Protein AF-A0A6S7GQ34-F1 (afdb_monomer_lite)

InterPro domains:
  IPR036691 Endonuclease/exonuclease/phosphatase superfamily [G3DSA:3.60.10.10] (34-120)
  IPR036691 Endonuclease/exonuclease/phosphatase superfamily [SSF56219] (34-108)

Sequence (120 aa):
MCILLAGDIATNPGPNTPNKQPTGNCSNKQFDPSILLANMMSLAPKIDELRCFVNNTKPDLISLTKTWINDSLSEHHLKIPGFNLLLKNRTSGPYGGVGLYIKNSIMFKALTDLFHQEFE

Structure (mmCIF, N/CA/C/O backbone):
data_AF-A0A6S7GQ34-F1
#
_entry.id   AF-A0A6S7GQ34-F1
#
loop_
_atom_site.group_PDB
_atom_site.id
_atom_site.type_symbol
_atom_site.label_atom_id
_atom_site.label_alt_id
_atom_site.label_comp_id
_atom_site.label_asym_id
_atom_site.label_entity_id
_atom_site.label_seq_id
_atom_site.pdbx_PDB_ins_code
_atom_site.Cartn_x
_atom_site.Cartn_y
_atom_site.Cartn_z
_atom_site.occupancy
_atom_site.B_iso_or_equiv
_atom_site.auth_seq_id
_atom_site.auth_comp_id
_atom_site.auth_asym_id
_atom_site.auth_atom_id
_atom_site.pdbx_PDB_model_num
ATOM 1 N N . MET A 1 1 ? 13.615 7.396 3.209 1.00 63.66 1 MET A N 1
ATOM 2 C CA . MET A 1 1 ? 12.192 7.137 2.907 1.00 63.66 1 MET A CA 1
ATOM 3 C C . MET A 1 1 ? 11.415 8.316 3.459 1.00 63.66 1 MET A C 1
ATOM 5 O O . MET A 1 1 ? 11.616 8.640 4.619 1.00 63.66 1 MET A O 1
ATOM 9 N N . CYS A 1 2 ? 10.633 9.013 2.634 1.00 75.62 2 CYS A N 1
ATOM 10 C CA . CYS A 1 2 ? 9.774 10.093 3.129 1.00 75.62 2 CYS A CA 1
ATOM 11 C C . CYS A 1 2 ? 8.399 9.499 3.429 1.00 75.62 2 CYS A C 1
ATOM 13 O O . CYS A 1 2 ? 7.840 8.831 2.556 1.00 75.62 2 CYS A O 1
ATOM 15 N N . ILE A 1 3 ? 7.910 9.708 4.649 1.00 82.56 3 ILE A N 1
ATOM 16 C CA . ILE A 1 3 ? 6.630 9.209 5.147 1.00 82.56 3 ILE A CA 1
ATOM 17 C C . ILE A 1 3 ? 5.768 10.406 5.538 1.00 82.56 3 ILE A C 1
ATOM 19 O O . ILE A 1 3 ? 6.213 11.268 6.294 1.00 82.56 3 ILE A O 1
ATOM 23 N N . LEU A 1 4 ? 4.525 10.411 5.068 1.00 82.31 4 LEU A N 1
ATOM 24 C CA . LEU A 1 4 ? 3.476 11.299 5.542 1.00 82.31 4 LEU A CA 1
ATOM 25 C C . LEU A 1 4 ? 2.332 10.455 6.107 1.00 82.31 4 LEU A C 1
ATOM 27 O O . LEU A 1 4 ? 1.798 9.592 5.412 1.00 82.31 4 LEU A O 1
ATOM 31 N N . LEU A 1 5 ? 1.960 10.710 7.357 1.00 80.44 5 LEU A N 1
ATOM 32 C CA . LEU A 1 5 ? 0.749 10.169 7.965 1.00 80.44 5 LEU A CA 1
ATOM 33 C C . LEU A 1 5 ? -0.328 11.250 7.947 1.00 80.44 5 LEU A C 1
ATOM 35 O O . LEU A 1 5 ? -0.085 12.370 8.393 1.00 80.44 5 LEU A O 1
ATOM 39 N N . ALA A 1 6 ? -1.502 10.903 7.440 1.00 78.50 6 ALA A N 1
ATOM 40 C CA . ALA A 1 6 ? -2.696 11.732 7.470 1.00 78.50 6 ALA A CA 1
ATOM 41 C C . ALA A 1 6 ? -3.842 10.945 8.120 1.00 78.50 6 ALA A C 1
ATOM 43 O O . ALA A 1 6 ? -3.988 9.748 7.894 1.00 78.50 6 ALA A O 1
ATOM 44 N N . GLY A 1 7 ? -4.652 11.607 8.934 1.00 63.94 7 GLY A N 1
ATOM 45 C CA . GLY A 1 7 ? -5.798 11.038 9.642 1.00 63.94 7 GLY A CA 1
ATOM 46 C C . GLY A 1 7 ? -6.352 12.104 10.580 1.00 63.94 7 GLY A C 1
ATOM 47 O O . GLY A 1 7 ? -5.578 12.952 11.014 1.00 63.94 7 GLY A O 1
ATOM 48 N N . ASP A 1 8 ? -7.658 12.073 10.852 1.00 59.88 8 ASP A N 1
ATOM 49 C CA . ASP A 1 8 ? -8.401 13.121 11.579 1.00 59.88 8 ASP A CA 1
ATOM 50 C C . ASP A 1 8 ? -8.680 14.387 10.735 1.00 59.88 8 ASP A C 1
ATOM 52 O O . ASP A 1 8 ? -8.111 15.462 10.933 1.00 59.88 8 ASP A O 1
ATOM 56 N N . ILE A 1 9 ? -9.555 14.249 9.728 1.00 58.16 9 ILE A N 1
ATOM 57 C CA . ILE A 1 9 ? -10.108 15.397 8.996 1.00 58.16 9 ILE A CA 1
ATOM 58 C C . ILE A 1 9 ? -11.292 15.918 9.808 1.00 58.16 9 ILE A C 1
ATOM 60 O O . ILE A 1 9 ? -12.297 15.226 9.957 1.00 58.16 9 ILE A O 1
ATOM 64 N N . ALA A 1 10 ? -11.186 17.150 10.313 1.00 58.12 10 ALA A N 1
ATOM 65 C CA . ALA A 1 10 ? -12.278 17.800 11.027 1.00 58.12 10 ALA A CA 1
ATOM 66 C C . ALA A 1 10 ? -13.579 17.721 10.210 1.00 58.12 10 ALA A C 1
ATOM 68 O O . ALA A 1 10 ? -13.615 18.111 9.042 1.00 58.12 10 ALA A O 1
ATOM 69 N N . THR A 1 11 ? -14.655 17.253 10.846 1.00 57.25 11 THR A N 1
ATOM 70 C CA . THR A 1 11 ? -15.962 16.982 10.215 1.00 57.25 11 THR A CA 1
ATOM 71 C C . THR A 1 11 ? -16.596 18.213 9.560 1.00 57.25 11 THR A C 1
ATOM 73 O O . THR A 1 11 ? -17.496 18.101 8.729 1.00 57.25 11 THR A O 1
ATOM 76 N N . ASN A 1 12 ? -16.108 19.399 9.920 1.00 57.91 12 ASN A N 1
ATOM 77 C CA . ASN A 1 12 ? -16.475 20.671 9.334 1.00 57.91 12 ASN A CA 1
ATOM 78 C C . ASN A 1 12 ? -15.305 21.662 9.508 1.00 57.91 12 ASN A C 1
ATOM 80 O O . ASN A 1 12 ? -15.214 22.303 10.553 1.00 57.91 12 ASN A O 1
ATOM 84 N N . PRO A 1 13 ? -14.401 21.818 8.525 1.00 62.28 13 PRO A N 1
ATOM 85 C CA . PRO A 1 13 ? -13.263 22.738 8.631 1.00 62.28 13 PRO A CA 1
ATOM 86 C C . PRO A 1 13 ? -13.668 24.227 8.542 1.00 62.28 13 PRO A C 1
ATOM 88 O O . PRO A 1 13 ? -12.807 25.102 8.482 1.00 62.28 13 PRO A O 1
ATOM 91 N N . GLY A 1 14 ? -14.972 24.530 8.516 1.00 61.16 14 GLY A N 1
ATOM 92 C CA . GLY A 1 14 ? -15.509 25.888 8.567 1.00 61.16 14 GLY A CA 1
ATOM 93 C C . GLY A 1 14 ? -15.642 26.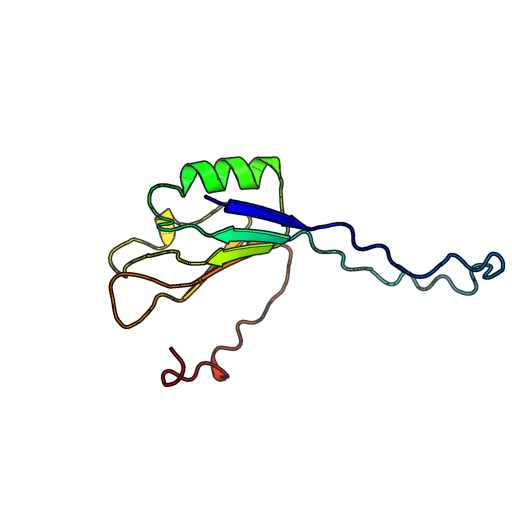432 9.999 1.00 61.16 14 GLY A C 1
ATOM 94 O O . GLY A 1 14 ? -15.691 25.662 10.958 1.00 61.16 14 GLY A O 1
ATOM 95 N N . PRO A 1 15 ? -15.733 27.763 10.177 1.00 63.16 15 PRO A N 1
ATOM 96 C CA . PRO A 1 15 ? -15.935 28.371 11.489 1.00 63.16 15 PRO A CA 1
ATOM 97 C C . PRO A 1 15 ? -17.210 27.831 12.149 1.00 63.16 15 PRO A C 1
ATOM 99 O O . PRO A 1 15 ? -18.286 27.836 11.548 1.00 63.16 15 PRO A O 1
ATOM 102 N N . ASN A 1 16 ? -17.088 27.372 13.398 1.00 58.47 16 ASN A N 1
ATOM 103 C CA . ASN A 1 16 ? -18.219 26.907 14.196 1.00 58.47 16 ASN A CA 1
ATOM 104 C C . ASN A 1 16 ? -19.232 28.048 14.357 1.00 58.47 16 ASN A C 1
ATOM 106 O O . ASN A 1 16 ? -19.016 28.977 15.134 1.00 58.47 16 ASN A O 1
ATOM 110 N N . THR A 1 17 ? -20.348 27.999 13.627 1.00 58.12 17 THR A N 1
ATOM 111 C CA . THR A 1 17 ? -21.465 28.919 13.862 1.00 58.12 17 THR A CA 1
ATOM 112 C C . THR A 1 17 ? -22.136 28.532 15.184 1.00 58.12 17 THR A C 1
ATOM 114 O O . THR A 1 17 ? -22.609 27.397 15.284 1.00 58.12 17 THR A O 1
ATOM 117 N N . PRO A 1 18 ? -22.233 29.426 16.183 1.00 56.69 18 PRO A N 1
ATOM 118 C CA . PRO A 1 18 ? -22.618 29.073 17.555 1.00 56.69 18 PRO A CA 1
ATOM 119 C C . PRO A 1 18 ? -24.062 28.561 17.769 1.00 56.69 18 PRO A C 1
ATOM 121 O O . PRO A 1 18 ? -24.431 28.315 18.908 1.00 56.69 18 PRO A O 1
ATOM 124 N N . ASN A 1 19 ? -24.881 28.359 16.724 1.00 54.16 19 ASN A N 1
ATOM 125 C CA . ASN A 1 19 ? -26.335 28.145 16.859 1.00 54.16 19 ASN A CA 1
ATOM 126 C C . ASN A 1 19 ? -26.942 26.923 16.132 1.00 54.16 19 ASN A C 1
ATOM 128 O O . ASN A 1 19 ? -28.148 26.902 15.893 1.00 54.16 19 ASN A O 1
ATOM 132 N N . LYS A 1 20 ? -26.182 25.867 15.811 1.00 55.69 20 LYS A N 1
ATOM 133 C CA . LYS A 1 20 ? -26.803 24.582 15.414 1.00 55.69 20 LYS A CA 1
ATOM 134 C C . LYS A 1 20 ? -26.893 23.627 16.607 1.00 55.69 20 LYS A C 1
ATOM 136 O O . LYS A 1 20 ? -25.958 22.887 16.888 1.00 55.69 20 LYS A O 1
ATOM 141 N N . GLN A 1 21 ? -28.039 23.632 17.292 1.00 54.25 21 GLN A N 1
ATOM 142 C CA . GLN A 1 21 ? -28.448 22.519 18.158 1.00 54.25 21 GLN A CA 1
ATOM 143 C C . GLN A 1 21 ? -28.660 21.240 17.318 1.00 54.25 21 GLN A C 1
ATOM 145 O O . GLN A 1 21 ? -29.102 21.331 16.167 1.00 54.25 21 GLN A O 1
ATOM 150 N N . PRO A 1 22 ? -28.354 20.051 17.868 1.00 50.00 22 PRO A N 1
ATOM 151 C CA . PRO A 1 22 ? -28.349 18.796 17.127 1.00 50.00 22 PRO A CA 1
ATOM 152 C C . PRO A 1 22 ? -29.786 18.342 16.863 1.00 50.00 22 PRO A C 1
ATOM 154 O O . PRO A 1 22 ? -30.451 17.777 17.727 1.00 50.00 22 PRO A O 1
ATOM 157 N N . THR A 1 23 ? -30.288 18.594 15.658 1.00 49.53 23 THR A N 1
ATOM 158 C CA . THR A 1 23 ? -31.558 18.030 15.194 1.00 49.53 23 THR A CA 1
ATOM 159 C C . THR A 1 23 ? -31.266 16.779 14.372 1.00 49.53 23 THR A C 1
ATOM 161 O O . THR A 1 23 ? -30.899 16.852 13.205 1.00 49.53 23 THR A O 1
ATOM 164 N N . GLY A 1 24 ? -31.411 15.616 15.016 1.00 51.22 24 GLY A N 1
ATOM 165 C CA . GLY A 1 24 ? -31.435 14.305 14.366 1.00 51.22 24 GLY A CA 1
ATOM 166 C C . GLY A 1 24 ? -30.249 13.404 14.711 1.00 51.22 24 GLY A C 1
ATOM 167 O O . GLY A 1 24 ? -29.155 13.567 14.180 1.00 51.22 24 GLY A O 1
ATOM 168 N N . ASN A 1 25 ? -30.499 12.377 15.531 1.00 51.12 25 ASN A N 1
ATOM 169 C CA . ASN A 1 25 ? -29.642 11.193 15.626 1.00 51.12 25 ASN A CA 1
ATOM 170 C C . ASN A 1 25 ? -29.744 10.391 14.318 1.00 51.12 25 ASN A C 1
ATOM 172 O O . ASN A 1 25 ? -30.431 9.376 14.247 1.00 51.12 25 ASN A O 1
ATOM 176 N N . CYS A 1 26 ? -29.061 10.845 13.273 1.00 49.72 26 CYS A N 1
ATOM 177 C CA . CYS A 1 26 ? -28.560 9.943 12.248 1.00 49.72 26 CYS A CA 1
ATOM 178 C C . CYS A 1 26 ? -27.151 9.571 12.696 1.00 49.72 26 CYS A C 1
ATOM 180 O O . CYS A 1 26 ? -26.245 10.401 12.630 1.00 49.72 26 CYS A O 1
ATOM 182 N N . SER A 1 27 ? -26.956 8.346 13.187 1.00 57.44 27 SER A N 1
ATOM 183 C CA . SER A 1 27 ? -25.624 7.766 13.364 1.00 57.44 27 SER A CA 1
ATOM 184 C C . SER A 1 27 ? -25.021 7.510 11.983 1.00 57.44 27 SER A C 1
ATOM 186 O O . SER A 1 27 ? -24.873 6.374 11.535 1.00 57.44 27 SER A O 1
ATOM 188 N N . ASN A 1 28 ? -24.708 8.593 11.271 1.00 58.00 28 ASN A N 1
ATOM 189 C CA . ASN A 1 28 ? -23.864 8.552 10.096 1.00 58.00 28 ASN A CA 1
ATOM 190 C C . ASN A 1 28 ? -22.565 7.904 10.568 1.00 58.00 28 ASN A C 1
ATOM 192 O O . ASN A 1 28 ? -21.820 8.504 11.341 1.00 58.00 28 ASN A O 1
ATOM 196 N N . LYS A 1 29 ? -22.339 6.641 10.189 1.00 55.69 29 LYS A N 1
ATOM 197 C CA . LYS A 1 29 ? -21.048 5.984 10.382 1.00 55.69 29 LYS A CA 1
ATOM 198 C C . LYS A 1 29 ? -20.051 6.768 9.546 1.00 55.69 29 LYS A C 1
ATOM 200 O O . LYS A 1 29 ? -19.913 6.531 8.350 1.00 55.69 29 LYS A O 1
ATOM 205 N N . GLN A 1 30 ? -19.436 7.755 10.174 1.00 64.25 30 GLN A N 1
ATOM 206 C CA . GLN A 1 30 ? -18.396 8.541 9.562 1.00 64.25 30 GLN A CA 1
ATOM 207 C C . GLN A 1 30 ? -17.179 7.636 9.383 1.00 64.25 30 GLN A C 1
ATOM 209 O O . GLN A 1 30 ? -16.717 6.994 10.326 1.00 64.25 30 GLN A O 1
ATOM 214 N N . PHE A 1 31 ? -16.739 7.510 8.137 1.00 70.38 31 PHE A N 1
ATOM 215 C CA . PHE A 1 31 ? -15.555 6.750 7.777 1.00 70.38 31 PHE A CA 1
ATOM 216 C C . PHE A 1 31 ? -14.397 7.736 7.651 1.00 70.38 31 PHE A C 1
ATOM 218 O O . PHE A 1 31 ? -14.269 8.392 6.621 1.00 70.38 31 PHE A O 1
ATOM 225 N N . ASP A 1 32 ? -13.588 7.840 8.704 1.00 81.50 32 ASP A N 1
ATOM 226 C CA . ASP A 1 32 ? -12.380 8.669 8.733 1.00 81.50 32 ASP A CA 1
ATOM 227 C C . ASP A 1 32 ? -11.141 7.762 8.614 1.00 81.50 32 ASP A C 1
ATOM 229 O O . ASP A 1 32 ? -10.648 7.259 9.626 1.00 81.50 32 ASP A O 1
ATOM 233 N N . PRO A 1 33 ? -10.648 7.482 7.390 1.00 86.00 33 PRO A N 1
ATOM 234 C CA . PRO A 1 33 ? -9.504 6.603 7.202 1.00 86.00 33 PRO A CA 1
ATOM 235 C C . PRO A 1 33 ? -8.195 7.313 7.545 1.00 86.00 33 PRO A C 1
ATOM 237 O O . PRO A 1 33 ? -7.933 8.437 7.110 1.00 86.00 33 PRO A O 1
ATOM 240 N N . SER A 1 34 ? -7.318 6.602 8.243 1.00 92.56 34 SER A N 1
ATOM 241 C CA . SER A 1 34 ? -5.915 6.986 8.379 1.00 92.56 34 SER A CA 1
ATOM 242 C C . SER A 1 34 ? -5.095 6.478 7.186 1.00 92.56 34 SER A C 1
ATOM 244 O O . SER A 1 34 ? -5.176 5.311 6.795 1.00 92.56 34 SER A O 1
ATOM 246 N N . ILE A 1 35 ? -4.302 7.357 6.579 1.00 93.44 35 ILE A N 1
ATOM 247 C CA . ILE A 1 35 ? -3.553 7.104 5.348 1.00 93.44 35 ILE A CA 1
ATOM 248 C C . ILE A 1 35 ? -2.067 7.366 5.587 1.00 93.44 35 ILE A C 1
ATOM 250 O O . ILE A 1 35 ? -1.657 8.454 5.986 1.00 93.44 35 ILE A O 1
ATOM 254 N N . LEU A 1 36 ? -1.248 6.367 5.280 1.00 95.75 36 LEU A N 1
ATOM 255 C CA . LEU A 1 36 ? 0.201 6.468 5.182 1.00 95.75 36 LEU A CA 1
ATOM 256 C C . LEU A 1 36 ? 0.594 6.634 3.711 1.00 95.75 36 LEU A C 1
ATOM 258 O O . LEU A 1 36 ? 0.292 5.771 2.893 1.00 95.75 36 LEU A O 1
ATOM 262 N N . LEU A 1 37 ? 1.291 7.712 3.364 1.00 95.38 37 LEU A N 1
ATOM 263 C CA . LEU A 1 37 ? 1.882 7.914 2.041 1.00 95.38 37 LEU A CA 1
ATOM 264 C C . LEU A 1 37 ? 3.397 7.823 2.156 1.00 95.38 37 LEU A C 1
ATOM 266 O O . LEU A 1 37 ? 3.998 8.516 2.979 1.00 95.38 37 LEU A O 1
ATOM 270 N N . ALA A 1 38 ? 4.028 7.000 1.324 1.00 94.94 38 ALA A N 1
ATOM 271 C CA . ALA A 1 38 ? 5.471 6.859 1.379 1.00 94.94 38 ALA A CA 1
ATOM 272 C C . ALA A 1 38 ? 6.122 6.661 0.009 1.00 94.94 38 ALA A C 1
ATOM 274 O O . ALA A 1 38 ? 5.709 5.848 -0.820 1.00 94.94 38 ALA A O 1
ATOM 275 N N . ASN A 1 39 ? 7.196 7.414 -0.219 1.00 95.12 39 ASN A N 1
ATOM 276 C CA . ASN A 1 39 ? 8.073 7.197 -1.361 1.00 95.12 39 ASN A CA 1
ATOM 277 C C . ASN A 1 39 ? 9.181 6.223 -0.955 1.00 95.12 39 ASN A C 1
ATOM 279 O O . ASN A 1 39 ? 10.049 6.566 -0.141 1.00 95.12 39 ASN A O 1
ATOM 283 N N . MET A 1 40 ? 9.128 5.009 -1.504 1.00 94.19 40 MET A N 1
ATOM 284 C CA . MET A 1 40 ? 10.023 3.930 -1.105 1.00 94.19 40 MET A CA 1
ATOM 285 C C . MET A 1 40 ? 11.405 4.081 -1.711 1.00 94.19 40 MET A C 1
ATOM 287 O O . MET A 1 40 ? 12.380 3.885 -0.992 1.00 94.19 40 MET A O 1
ATOM 291 N N . MET A 1 41 ? 11.513 4.458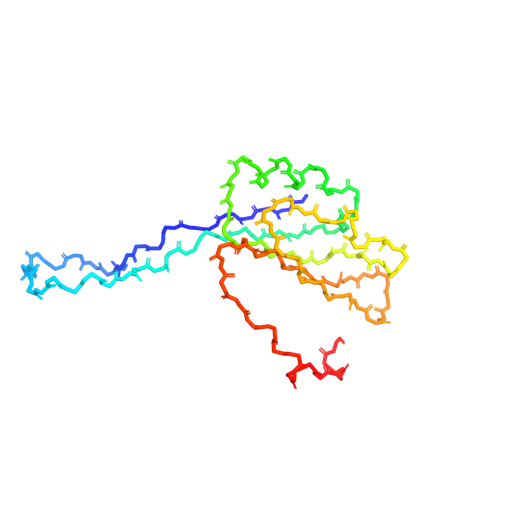 -2.989 1.00 92.12 41 MET A N 1
ATOM 292 C CA . MET A 1 41 ? 12.780 4.410 -3.733 1.00 92.12 41 MET A CA 1
ATOM 293 C C . MET A 1 41 ? 13.484 3.060 -3.505 1.00 92.12 41 MET A C 1
ATOM 295 O O . MET A 1 41 ? 14.575 3.017 -2.934 1.00 92.12 41 MET A O 1
ATOM 299 N N . SER A 1 42 ? 12.811 1.964 -3.870 1.00 91.62 42 SER A N 1
ATOM 300 C CA . SER A 1 42 ? 13.095 0.569 -3.482 1.00 91.62 42 SER A CA 1
ATOM 301 C C . SER A 1 42 ? 12.444 0.131 -2.168 1.00 91.62 42 SER A C 1
ATOM 303 O O . SER A 1 42 ? 12.868 0.530 -1.077 1.00 91.62 42 SER A O 1
ATOM 305 N N . LEU A 1 43 ? 11.408 -0.703 -2.310 1.00 93.06 43 LEU A N 1
ATOM 306 C CA . LEU A 1 43 ? 10.609 -1.290 -1.232 1.00 93.06 43 LEU A CA 1
ATOM 307 C C . LEU A 1 43 ? 11.255 -2.548 -0.641 1.00 93.06 43 LEU A C 1
ATOM 309 O O . LEU A 1 43 ? 11.269 -2.688 0.576 1.00 93.06 43 LEU A O 1
ATOM 313 N N . ALA A 1 44 ? 11.801 -3.443 -1.470 1.00 91.75 44 ALA A N 1
ATOM 314 C CA . ALA A 1 44 ? 12.328 -4.737 -1.024 1.00 91.75 44 ALA A CA 1
ATOM 315 C C . ALA A 1 44 ? 13.295 -4.649 0.181 1.00 91.75 44 ALA A C 1
ATOM 317 O O . ALA A 1 44 ? 13.040 -5.320 1.177 1.00 91.75 44 ALA A O 1
ATOM 318 N N . PRO A 1 45 ? 14.331 -3.784 0.189 1.00 92.44 45 PRO A N 1
ATOM 319 C CA . PRO A 1 45 ? 15.243 -3.682 1.332 1.00 92.44 45 PRO A CA 1
ATOM 320 C C . PRO A 1 45 ? 14.632 -2.988 2.561 1.00 92.44 45 PRO A C 1
ATOM 322 O O . PRO A 1 45 ? 15.263 -2.951 3.610 1.00 92.44 45 PRO A O 1
ATOM 325 N N . LYS A 1 46 ? 13.434 -2.400 2.437 1.00 94.25 46 LYS A N 1
ATOM 326 C CA . LYS A 1 46 ? 12.762 -1.612 3.485 1.00 94.25 46 LYS A CA 1
ATOM 327 C C . LYS A 1 46 ? 11.503 -2.281 4.028 1.00 94.25 46 LYS A C 1
ATOM 329 O O . LYS A 1 46 ? 10.803 -1.681 4.840 1.00 94.25 46 LYS A O 1
ATOM 334 N N . ILE A 1 47 ? 11.180 -3.496 3.584 1.00 94.50 47 ILE A N 1
ATOM 335 C CA . ILE A 1 47 ? 9.908 -4.128 3.943 1.00 94.50 47 ILE A CA 1
ATOM 336 C C . ILE A 1 47 ? 9.783 -4.369 5.451 1.00 94.50 47 ILE A C 1
ATOM 338 O O . ILE A 1 47 ? 8.708 -4.166 6.011 1.00 94.50 47 ILE A O 1
ATOM 342 N N . ASP A 1 48 ? 10.873 -4.724 6.131 1.00 95.25 48 ASP A N 1
ATOM 343 C CA . ASP A 1 48 ? 10.854 -4.965 7.577 1.00 95.25 48 ASP A CA 1
ATOM 344 C C . ASP A 1 48 ? 10.723 -3.667 8.383 1.00 95.25 48 ASP A C 1
ATOM 346 O O . ASP A 1 48 ? 9.970 -3.618 9.358 1.00 95.25 48 ASP A O 1
ATOM 350 N N . GLU A 1 49 ? 11.362 -2.584 7.931 1.00 95.38 49 GLU A N 1
ATOM 351 C CA . GLU A 1 49 ? 11.167 -1.245 8.500 1.00 95.38 49 GLU A CA 1
ATOM 352 C C . GLU A 1 49 ? 9.711 -0.793 8.327 1.00 95.38 49 GLU A C 1
ATOM 354 O O . GLU A 1 49 ? 9.077 -0.342 9.283 1.00 95.38 49 GLU A O 1
ATOM 359 N N . LEU A 1 50 ? 9.147 -0.991 7.130 1.00 95.69 50 LEU A N 1
ATOM 360 C CA . LEU A 1 50 ? 7.753 -0.672 6.843 1.00 95.69 50 LEU A CA 1
ATOM 361 C C . LEU A 1 50 ? 6.800 -1.481 7.733 1.00 95.69 50 LEU A C 1
ATOM 363 O O . LEU A 1 50 ? 5.871 -0.909 8.298 1.00 95.69 50 LEU A O 1
ATOM 367 N N . ARG A 1 51 ? 7.036 -2.787 7.915 1.00 96.31 51 ARG A N 1
ATOM 368 C CA . ARG A 1 51 ? 6.242 -3.639 8.820 1.00 96.31 51 ARG A CA 1
ATOM 369 C C . ARG A 1 51 ? 6.268 -3.121 10.253 1.00 96.31 51 ARG A C 1
ATOM 371 O O . ARG A 1 51 ? 5.212 -3.016 10.875 1.00 96.31 51 ARG A O 1
ATOM 378 N N . CYS A 1 52 ? 7.450 -2.775 10.760 1.00 95.69 52 CYS A N 1
ATOM 379 C CA . CYS A 1 52 ? 7.610 -2.213 12.099 1.00 95.69 52 CYS A CA 1
ATOM 380 C C . CYS A 1 52 ? 6.834 -0.893 12.240 1.00 95.69 52 CYS A C 1
ATOM 382 O O . CYS A 1 52 ? 6.035 -0.723 13.163 1.00 95.69 52 CYS A O 1
ATOM 384 N N . PHE A 1 53 ? 6.987 0.008 11.268 1.00 94.81 53 PHE A N 1
ATOM 385 C CA . PHE A 1 53 ? 6.304 1.298 11.262 1.00 94.81 53 PHE A CA 1
ATOM 386 C C . PHE A 1 53 ? 4.777 1.152 11.229 1.00 94.81 53 PHE A C 1
ATOM 388 O O . PHE A 1 53 ? 4.064 1.801 11.999 1.00 94.81 53 PHE A O 1
ATOM 395 N N . VAL A 1 54 ? 4.265 0.268 10.371 1.00 95.19 54 VAL A N 1
ATOM 396 C CA . VAL A 1 54 ? 2.829 -0.010 10.232 1.00 95.19 54 VAL A CA 1
ATOM 397 C C . VAL A 1 54 ? 2.262 -0.651 11.494 1.00 95.19 54 VAL A C 1
ATOM 399 O O . VAL A 1 54 ? 1.165 -0.290 11.911 1.00 95.19 54 VAL A O 1
ATOM 402 N N . ASN A 1 55 ? 3.003 -1.546 12.148 1.00 94.81 55 ASN A N 1
ATOM 403 C CA . ASN A 1 55 ? 2.570 -2.150 13.408 1.00 94.81 55 ASN A CA 1
ATOM 404 C C . ASN A 1 55 ? 2.395 -1.105 14.527 1.00 94.81 55 ASN A C 1
ATOM 406 O O . ASN A 1 55 ? 1.491 -1.228 15.357 1.00 94.81 55 ASN A O 1
ATOM 410 N N . ASN A 1 56 ? 3.223 -0.057 14.520 1.00 93.62 56 ASN A N 1
ATOM 411 C CA . ASN A 1 56 ? 3.170 1.012 15.517 1.00 93.62 56 ASN A CA 1
ATOM 412 C C . ASN A 1 56 ? 2.076 2.044 15.215 1.00 93.62 56 ASN A C 1
ATOM 414 O O . ASN A 1 56 ? 1.372 2.478 16.122 1.00 93.62 56 ASN A O 1
ATOM 418 N N . THR A 1 57 ? 1.930 2.433 13.948 1.00 92.88 57 THR A N 1
ATOM 419 C CA . THR A 1 57 ? 1.051 3.541 13.523 1.00 92.88 57 THR A CA 1
ATOM 420 C C . THR A 1 57 ? -0.354 3.081 13.142 1.00 92.88 57 THR A C 1
ATOM 422 O O . THR A 1 57 ? -1.301 3.853 13.242 1.00 92.88 57 THR A O 1
ATOM 425 N N . LYS A 1 58 ? -0.496 1.807 12.759 1.00 93.69 58 LYS A N 1
ATOM 426 C CA . LYS A 1 58 ? -1.751 1.118 12.423 1.00 93.69 58 LYS A CA 1
ATOM 427 C C . LYS A 1 58 ? -2.659 1.876 11.435 1.00 93.69 58 LYS A C 1
ATOM 429 O O . LYS A 1 58 ? -3.868 1.932 11.683 1.00 93.69 58 LYS A O 1
ATOM 434 N N . PRO A 1 59 ? -2.118 2.411 10.321 1.00 94.94 59 PRO A N 1
ATOM 435 C CA . PRO A 1 59 ? -2.918 3.111 9.327 1.00 94.94 59 PRO A CA 1
ATOM 436 C C . PRO A 1 59 ? -3.963 2.180 8.702 1.00 94.94 59 PRO A C 1
ATOM 438 O O . PRO A 1 59 ? -3.804 0.957 8.685 1.00 94.94 59 PRO A O 1
ATOM 441 N N . ASP A 1 60 ? -5.019 2.754 8.145 1.00 95.50 60 ASP A N 1
ATOM 442 C CA . ASP A 1 60 ? -6.049 2.011 7.424 1.00 95.50 60 ASP A CA 1
ATOM 443 C C . ASP A 1 60 ? -5.645 1.740 5.970 1.00 95.50 60 ASP A C 1
ATOM 445 O O . ASP A 1 60 ? -5.924 0.663 5.431 1.00 95.50 60 ASP A O 1
ATOM 449 N N . LEU A 1 61 ? -4.934 2.690 5.357 1.00 96.00 61 LEU A N 1
ATOM 450 C CA . LEU A 1 61 ? -4.406 2.607 3.997 1.00 96.00 61 LEU A CA 1
ATOM 451 C C . LEU A 1 61 ? -2.924 2.984 3.971 1.00 96.00 61 LEU A C 1
ATOM 453 O O . LEU A 1 61 ? -2.502 3.919 4.648 1.00 96.00 61 LEU A O 1
ATOM 457 N N . ILE A 1 62 ? -2.131 2.296 3.150 1.00 97.38 62 ILE A N 1
ATOM 458 C CA . ILE A 1 62 ? -0.708 2.605 2.952 1.00 97.38 62 ILE A CA 1
ATOM 459 C C . ILE A 1 62 ? -0.423 2.685 1.458 1.00 97.38 62 ILE A C 1
ATOM 461 O O . ILE A 1 62 ? -0.366 1.659 0.784 1.00 97.38 62 ILE A O 1
ATOM 465 N N . SER A 1 63 ? -0.229 3.893 0.943 1.00 96.62 63 SER A N 1
ATOM 466 C CA . SER A 1 63 ? 0.099 4.143 -0.457 1.00 96.62 63 SER A CA 1
ATOM 467 C C . SER A 1 63 ? 1.599 4.330 -0.640 1.00 96.62 63 SER A C 1
ATOM 469 O O . SER A 1 63 ? 2.234 5.171 0.003 1.00 96.62 63 SER A O 1
ATOM 471 N N . LEU A 1 64 ? 2.164 3.541 -1.544 1.00 96.31 64 LEU A N 1
ATOM 472 C CA . LEU A 1 64 ? 3.581 3.487 -1.845 1.00 96.31 64 LEU A CA 1
ATOM 473 C C . LEU A 1 64 ? 3.849 3.931 -3.276 1.00 96.31 64 LEU A C 1
ATOM 475 O O . LEU A 1 64 ? 3.201 3.478 -4.219 1.00 96.31 64 LEU A O 1
ATOM 479 N N . THR A 1 65 ? 4.878 4.754 -3.446 1.00 94.69 65 THR A N 1
ATOM 480 C CA . THR A 1 65 ? 5.387 5.166 -4.761 1.00 94.69 65 THR A CA 1
ATOM 481 C C . THR A 1 65 ? 6.858 4.800 -4.917 1.00 94.69 65 THR A C 1
ATOM 483 O O . THR A 1 65 ? 7.577 4.657 -3.923 1.00 94.69 65 THR A O 1
ATOM 486 N N . LYS A 1 66 ? 7.318 4.660 -6.169 1.00 93.50 66 LYS A N 1
ATOM 487 C CA . LYS A 1 66 ? 8.701 4.273 -6.503 1.00 93.50 66 LYS A CA 1
ATOM 488 C C . LYS A 1 66 ? 9.105 2.978 -5.782 1.00 93.50 66 LYS A C 1
ATOM 490 O O . LYS A 1 66 ? 10.151 2.915 -5.132 1.00 93.50 66 LYS A O 1
ATOM 495 N N . THR A 1 67 ? 8.238 1.968 -5.853 1.00 92.88 67 THR A N 1
ATOM 496 C CA . THR A 1 67 ? 8.433 0.675 -5.179 1.00 92.88 67 THR A CA 1
ATOM 497 C C . THR A 1 67 ? 9.641 -0.076 -5.733 1.00 92.88 67 THR A C 1
ATOM 499 O O . THR A 1 67 ? 10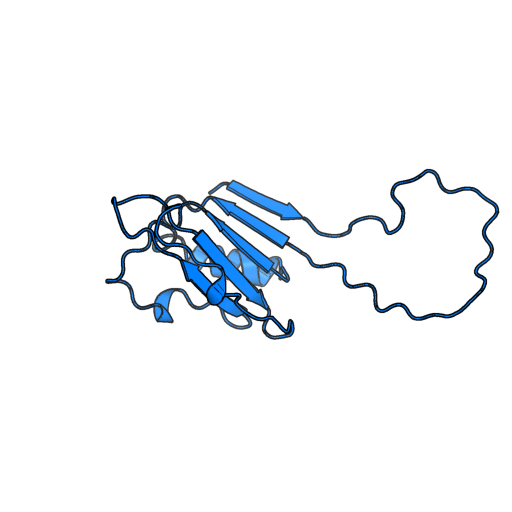.345 -0.718 -4.957 1.00 92.88 67 THR A O 1
ATOM 502 N N . TRP A 1 68 ? 9.915 0.065 -7.036 1.00 92.12 68 TRP A N 1
ATOM 503 C CA . TRP A 1 68 ? 11.035 -0.570 -7.750 1.00 92.12 68 TRP A CA 1
ATOM 504 C C . TRP A 1 68 ? 11.079 -2.088 -7.532 1.00 92.12 68 TRP A C 1
ATOM 506 O O . TRP A 1 68 ? 12.148 -2.676 -7.395 1.00 92.12 68 TRP A O 1
ATOM 516 N N . ILE A 1 69 ? 9.903 -2.711 -7.441 1.00 88.62 69 ILE A N 1
ATOM 517 C CA . ILE A 1 69 ? 9.783 -4.164 -7.368 1.00 88.62 69 ILE A CA 1
ATOM 518 C C . ILE A 1 69 ? 9.860 -4.727 -8.783 1.00 88.62 69 ILE A C 1
ATOM 520 O O . ILE A 1 69 ? 9.262 -4.185 -9.711 1.00 88.62 69 ILE A O 1
ATOM 524 N N . ASN A 1 70 ? 10.622 -5.806 -8.923 1.00 79.31 70 ASN A N 1
ATOM 525 C CA . ASN A 1 70 ? 10.721 -6.612 -10.128 1.00 79.31 70 ASN A CA 1
ATOM 526 C C . ASN A 1 70 ? 9.937 -7.920 -9.951 1.00 79.31 70 ASN A C 1
ATOM 528 O O . ASN A 1 70 ? 9.790 -8.422 -8.836 1.00 79.31 70 ASN A O 1
ATOM 532 N N . ASP A 1 71 ? 9.479 -8.501 -11.058 1.00 69.19 71 ASP A N 1
ATOM 533 C CA . ASP A 1 71 ? 8.623 -9.699 -11.045 1.00 69.19 71 ASP A CA 1
ATOM 534 C C . ASP A 1 71 ? 9.330 -10.961 -10.509 1.00 69.19 71 ASP A C 1
ATOM 536 O O . ASP A 1 71 ? 8.699 -11.986 -10.267 1.00 69.19 71 ASP A O 1
ATOM 540 N N . SER A 1 72 ? 10.645 -10.897 -10.276 1.00 68.56 72 SER A N 1
ATOM 541 C CA . SER A 1 72 ? 11.420 -11.971 -9.647 1.00 68.56 72 SER A CA 1
ATOM 542 C C . SER A 1 72 ? 11.207 -12.096 -8.135 1.00 68.56 72 SER A C 1
ATOM 544 O O . SER A 1 72 ? 11.538 -13.135 -7.562 1.00 68.56 72 SER A O 1
ATOM 546 N N . LEU A 1 73 ? 10.717 -11.050 -7.460 1.00 70.19 73 LEU A N 1
ATOM 547 C CA . LEU A 1 73 ? 10.499 -11.098 -6.017 1.00 70.19 73 LEU A CA 1
ATOM 548 C C . LEU A 1 73 ? 9.141 -11.731 -5.706 1.00 70.19 73 LEU A C 1
ATOM 550 O O . LEU A 1 73 ? 8.115 -11.310 -6.232 1.00 70.19 73 LEU A O 1
ATOM 554 N N . SER A 1 74 ? 9.115 -12.703 -4.792 1.00 72.69 74 SER A N 1
ATOM 555 C CA . SER A 1 74 ? 7.848 -13.294 -4.368 1.00 72.69 74 SER A CA 1
ATOM 556 C C . SER A 1 74 ? 6.981 -12.250 -3.657 1.00 72.69 74 SER A C 1
ATOM 558 O O . SER A 1 74 ? 7.389 -11.649 -2.660 1.00 72.69 74 SER A O 1
ATOM 560 N N . GLU A 1 75 ? 5.741 -12.073 -4.118 1.00 76.19 75 GLU A N 1
ATOM 561 C CA . GLU A 1 75 ? 4.752 -11.206 -3.455 1.00 76.19 75 GLU A CA 1
ATOM 562 C C . GLU A 1 75 ? 4.562 -11.5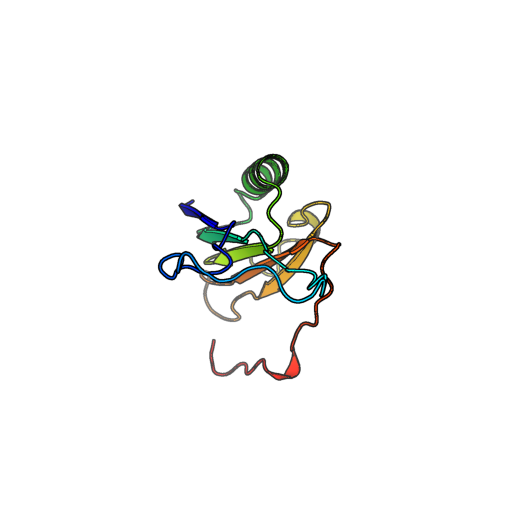78 -1.978 1.00 76.19 75 GLU A C 1
ATOM 564 O O . GLU A 1 75 ? 4.255 -10.738 -1.133 1.00 76.19 75 GLU A O 1
ATOM 569 N N . HIS A 1 76 ? 4.809 -12.847 -1.644 1.00 84.69 76 HIS A N 1
ATOM 570 C CA . HIS A 1 76 ? 4.786 -13.352 -0.279 1.00 84.69 76 HIS A CA 1
ATOM 571 C C . HIS A 1 76 ? 5.752 -12.611 0.653 1.00 84.69 76 HIS A C 1
ATOM 573 O O . HIS A 1 76 ? 5.402 -12.364 1.807 1.00 84.69 76 HIS A O 1
ATOM 579 N N . HIS A 1 77 ? 6.931 -12.219 0.161 1.00 89.62 77 HIS A N 1
ATOM 580 C CA . HIS A 1 77 ? 7.903 -11.463 0.946 1.00 89.62 77 HIS A CA 1
ATOM 581 C C . HIS A 1 77 ? 7.442 -10.030 1.229 1.00 89.62 77 HIS A C 1
ATOM 583 O O . HIS A 1 77 ? 7.873 -9.446 2.217 1.00 89.62 77 HIS A O 1
ATOM 589 N N . LEU A 1 78 ? 6.537 -9.477 0.420 1.00 93.06 78 LEU A N 1
ATOM 590 C CA . LEU A 1 78 ? 6.008 -8.123 0.592 1.00 93.06 78 LEU A CA 1
ATOM 591 C C . LEU A 1 78 ? 4.764 -8.077 1.487 1.00 93.06 78 LEU A C 1
ATOM 593 O O . LEU A 1 78 ? 4.319 -7.002 1.866 1.00 93.06 78 LEU A O 1
ATOM 597 N N . LYS A 1 79 ? 4.194 -9.217 1.890 1.00 93.62 79 LYS A N 1
ATOM 598 C CA . LYS A 1 79 ? 2.987 -9.212 2.727 1.00 93.62 79 LYS A CA 1
ATOM 599 C C . LYS A 1 79 ? 3.232 -8.544 4.086 1.00 93.62 79 LYS A C 1
ATOM 601 O O . LYS A 1 79 ? 4.231 -8.808 4.764 1.00 93.62 79 LYS A O 1
ATOM 606 N N . ILE A 1 80 ? 2.267 -7.724 4.498 1.00 95.88 80 ILE A N 1
ATOM 607 C CA . ILE A 1 80 ? 2.155 -7.162 5.846 1.00 95.88 80 ILE A CA 1
ATOM 608 C C . ILE A 1 80 ? 0.917 -7.797 6.499 1.00 95.88 80 ILE A C 1
ATOM 610 O O . ILE A 1 80 ? -0.172 -7.710 5.926 1.00 95.88 80 ILE A O 1
ATOM 614 N N . PRO A 1 81 ? 1.044 -8.461 7.664 1.00 95.56 81 PRO A N 1
ATOM 615 C CA . PRO A 1 81 ? -0.097 -9.076 8.338 1.00 95.56 81 PRO A CA 1
ATOM 616 C C . PRO A 1 81 ? -1.225 -8.075 8.617 1.00 95.56 81 PRO A C 1
ATOM 618 O O . PRO A 1 81 ? -0.978 -6.968 9.085 1.00 95.56 81 PRO A O 1
ATOM 621 N N . GLY A 1 82 ? -2.469 -8.478 8.345 1.00 96.69 82 GLY A N 1
ATOM 622 C CA . GLY A 1 82 ? -3.652 -7.630 8.536 1.00 96.69 82 GLY A CA 1
ATOM 623 C C . GLY A 1 82 ? -3.978 -6.695 7.367 1.00 96.69 82 GLY A C 1
ATOM 624 O O . GLY A 1 82 ? -4.947 -5.941 7.469 1.00 96.69 82 GLY A O 1
ATOM 625 N N . PHE A 1 83 ? -3.220 -6.767 6.268 1.00 97.31 83 PHE A N 1
ATOM 626 C CA . PHE A 1 83 ? -3.454 -5.981 5.060 1.00 97.31 83 PHE A CA 1
ATOM 627 C C . PHE A 1 83 ? -3.500 -6.850 3.799 1.00 97.31 83 PHE A C 1
ATOM 629 O O . PHE A 1 83 ? -2.746 -7.813 3.646 1.00 97.31 83 PHE A O 1
ATOM 636 N N . ASN A 1 84 ? -4.338 -6.435 2.855 1.00 96.31 84 ASN A N 1
ATOM 637 C CA . ASN A 1 84 ? -4.298 -6.852 1.462 1.00 96.31 84 ASN A CA 1
ATOM 638 C C . ASN A 1 84 ? -3.314 -5.958 0.706 1.00 96.31 84 ASN A C 1
ATOM 640 O O . ASN A 1 84 ? -3.294 -4.752 0.942 1.00 96.31 84 ASN A O 1
ATOM 644 N N . LEU A 1 85 ? -2.527 -6.527 -0.206 1.00 94.88 85 LEU A N 1
ATOM 645 C CA . LEU A 1 85 ? -1.587 -5.789 -1.051 1.00 94.88 85 LEU A CA 1
ATOM 646 C C . LEU A 1 85 ? -2.099 -5.758 -2.492 1.00 94.88 85 LEU A C 1
ATOM 648 O O . LEU A 1 85 ? -2.343 -6.806 -3.082 1.00 94.88 85 LEU A O 1
ATOM 652 N N . LEU A 1 86 ? -2.202 -4.558 -3.057 1.00 93.38 86 LEU A N 1
ATOM 653 C CA . LEU A 1 86 ? -2.297 -4.326 -4.493 1.00 93.38 86 LEU A CA 1
ATOM 654 C C . LEU A 1 86 ? -0.980 -3.719 -4.965 1.00 93.38 86 LEU A C 1
ATOM 656 O O . LEU A 1 86 ? -0.582 -2.659 -4.485 1.00 93.38 86 LEU A O 1
ATOM 660 N N . LEU A 1 87 ? -0.300 -4.374 -5.897 1.00 91.19 87 LEU A N 1
ATOM 661 C CA . LEU A 1 87 ? 0.970 -3.907 -6.439 1.00 91.19 87 LEU A CA 1
ATOM 662 C C . LEU A 1 87 ? 0.837 -3.737 -7.951 1.00 91.19 87 LEU A C 1
ATOM 664 O O . LEU A 1 87 ? 0.322 -4.620 -8.631 1.00 91.19 87 LEU A O 1
ATOM 668 N N . LYS A 1 88 ? 1.303 -2.602 -8.472 1.00 89.25 88 LYS A N 1
ATOM 669 C CA . LYS A 1 88 ? 1.421 -2.365 -9.910 1.00 89.25 88 LYS A CA 1
ATOM 670 C C . LYS A 1 88 ? 2.864 -1.994 -10.227 1.00 89.25 88 LYS A C 1
ATOM 672 O O . LYS A 1 88 ? 3.306 -0.872 -9.954 1.00 89.25 88 LYS A O 1
ATOM 677 N N . ASN A 1 89 ? 3.592 -2.961 -10.775 1.00 87.38 89 ASN A N 1
ATOM 678 C CA . ASN A 1 89 ? 4.947 -2.768 -11.281 1.00 87.38 89 ASN A CA 1
ATOM 679 C C . ASN A 1 89 ? 4.895 -2.081 -12.647 1.00 87.38 89 ASN A C 1
ATOM 681 O O . ASN A 1 89 ? 3.890 -2.161 -13.348 1.00 87.38 89 ASN A O 1
ATOM 685 N N . ARG A 1 90 ? 5.979 -1.396 -13.018 1.00 84.00 90 ARG A N 1
ATOM 686 C CA . ARG A 1 90 ? 6.121 -0.873 -14.378 1.00 84.00 90 ARG A CA 1
ATOM 687 C C . ARG A 1 90 ? 6.510 -1.998 -15.325 1.00 84.00 90 ARG A C 1
ATOM 689 O O . ARG A 1 90 ? 7.383 -2.794 -14.989 1.00 84.00 90 ARG A O 1
ATOM 696 N N . THR A 1 91 ? 5.931 -1.997 -16.520 1.00 81.50 91 THR A N 1
ATOM 697 C CA . THR A 1 91 ? 6.309 -2.933 -17.590 1.00 81.50 91 THR A CA 1
ATOM 698 C C . THR A 1 91 ? 7.645 -2.584 -18.251 1.00 81.50 91 THR A C 1
ATOM 700 O O . THR A 1 91 ? 8.278 -3.447 -18.857 1.00 81.50 91 THR A O 1
ATOM 703 N N . SER A 1 92 ? 8.107 -1.333 -18.126 1.00 81.31 92 SER A N 1
ATOM 704 C CA . SER A 1 92 ? 9.366 -0.870 -18.711 1.00 81.31 92 SER A CA 1
ATOM 705 C C . SER A 1 92 ? 10.242 -0.088 -17.731 1.00 81.31 92 SER A C 1
ATOM 707 O O . SER A 1 92 ? 9.778 0.719 -16.921 1.00 81.31 92 SER A O 1
ATOM 709 N N . GLY A 1 93 ? 11.552 -0.314 -17.845 1.00 81.19 93 GLY A N 1
ATOM 710 C CA . GLY A 1 93 ? 12.574 0.352 -17.046 1.00 81.19 93 GLY A CA 1
ATOM 711 C C . GLY A 1 93 ? 12.743 -0.214 -15.626 1.00 81.19 93 GLY A C 1
ATOM 712 O O . GLY A 1 93 ? 11.871 -0.899 -15.101 1.00 81.19 93 GLY A O 1
ATOM 713 N N . PRO A 1 94 ? 13.882 0.076 -14.974 1.00 80.81 94 PRO A N 1
ATOM 714 C CA . PRO A 1 94 ? 14.197 -0.467 -13.650 1.00 80.81 94 PRO A CA 1
ATOM 715 C C . PRO A 1 94 ? 13.533 0.298 -12.491 1.00 80.81 94 PRO A C 1
ATOM 717 O O . PRO A 1 94 ? 13.628 -0.122 -11.339 1.00 80.81 94 PRO A O 1
ATOM 720 N N . TYR A 1 95 ? 12.894 1.441 -12.766 1.00 89.06 95 TYR A N 1
ATOM 721 C CA . TYR A 1 95 ? 12.374 2.356 -11.751 1.00 89.06 95 TYR A CA 1
ATOM 722 C C . TYR A 1 95 ? 10.899 2.687 -11.980 1.00 89.06 95 TYR A C 1
ATOM 724 O O . TYR A 1 95 ? 10.436 2.854 -13.104 1.00 89.06 95 TYR A O 1
ATOM 732 N N . GLY A 1 96 ? 10.185 2.900 -10.87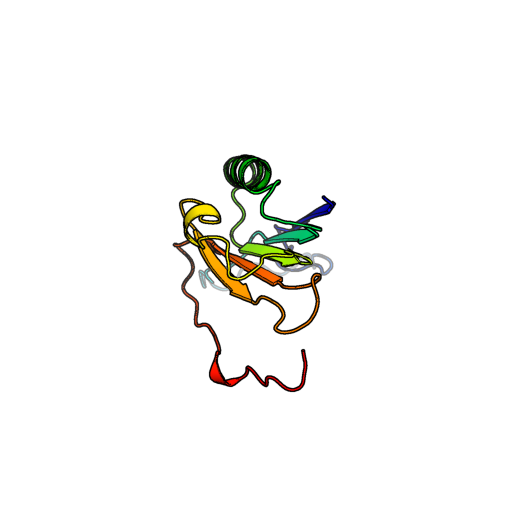8 1.00 89.12 96 GLY A N 1
ATOM 733 C CA . GLY A 1 96 ? 8.767 3.251 -10.836 1.00 89.12 96 GLY A CA 1
ATOM 734 C C . GLY A 1 96 ? 7.948 2.274 -9.998 1.00 89.12 96 GLY A C 1
ATOM 735 O O . GLY A 1 96 ? 8.424 1.766 -8.982 1.00 89.12 96 GLY A O 1
ATOM 736 N N . GLY A 1 97 ? 6.704 2.056 -10.409 1.00 90.88 97 GLY A N 1
ATOM 737 C CA . GLY A 1 97 ? 5.766 1.199 -9.697 1.00 90.88 97 GLY A CA 1
ATOM 738 C C . GLY A 1 97 ? 5.123 1.867 -8.481 1.00 90.88 97 GLY A C 1
ATOM 739 O O . GLY A 1 97 ? 5.673 2.787 -7.853 1.00 90.88 97 GLY A O 1
ATOM 740 N N . VAL A 1 98 ? 3.925 1.385 -8.174 1.00 93.38 98 VAL A N 1
ATOM 741 C CA . VAL A 1 98 ? 3.093 1.820 -7.052 1.00 93.38 98 VAL A CA 1
ATOM 742 C C . VAL A 1 98 ? 2.558 0.607 -6.303 1.00 93.38 98 VAL A C 1
ATOM 744 O O . VAL A 1 98 ? 2.406 -0.473 -6.872 1.00 93.38 98 VAL A O 1
ATOM 747 N N . GLY A 1 99 ? 2.274 0.783 -5.020 1.00 94.06 99 GLY A N 1
ATOM 748 C CA . GLY A 1 99 ? 1.661 -0.245 -4.189 1.00 94.06 99 GLY A CA 1
ATOM 749 C C . GLY A 1 99 ? 0.654 0.364 -3.229 1.00 94.06 99 GLY A C 1
ATOM 750 O O . GLY A 1 99 ? 0.812 1.505 -2.807 1.00 94.06 99 GLY A O 1
ATOM 751 N N . LEU A 1 100 ? -0.374 -0.392 -2.882 1.00 96.12 100 LEU A N 1
ATOM 752 C CA . LEU A 1 100 ? -1.394 0.007 -1.929 1.00 96.12 100 LEU A CA 1
ATOM 753 C C . LEU A 1 100 ? -1.663 -1.160 -0.984 1.00 96.12 100 LEU A C 1
ATOM 755 O O . LEU A 1 100 ? -2.123 -2.214 -1.421 1.00 96.12 100 LEU A O 1
ATOM 759 N N . TYR A 1 101 ? -1.393 -0.966 0.306 1.00 97.12 101 TYR A N 1
ATOM 760 C CA . TYR A 1 101 ? -1.896 -1.867 1.336 1.00 97.12 101 TYR A CA 1
ATOM 761 C C . TYR A 1 101 ? -3.225 -1.351 1.876 1.00 97.12 101 TYR A C 1
ATOM 763 O O . TYR A 1 101 ? -3.362 -0.164 2.183 1.00 97.12 101 TYR A O 1
ATOM 771 N N . ILE A 1 102 ? -4.185 -2.259 2.016 1.00 96.88 102 ILE A N 1
ATOM 772 C CA . ILE A 1 102 ? -5.543 -1.981 2.481 1.00 96.88 102 ILE A CA 1
ATOM 773 C C . ILE A 1 102 ? -5.828 -2.903 3.655 1.00 96.88 102 ILE A C 1
ATOM 775 O O . ILE A 1 102 ? -5.747 -4.124 3.518 1.00 96.88 102 ILE A O 1
ATOM 779 N N . LYS A 1 103 ? -6.155 -2.335 4.813 1.00 96.50 103 LYS A N 1
ATOM 780 C CA . LYS A 1 103 ? -6.465 -3.110 6.018 1.00 96.50 103 LYS A CA 1
ATOM 781 C C . LYS A 1 103 ? -7.601 -4.098 5.750 1.00 96.50 103 LYS A C 1
ATOM 783 O O . LYS A 1 103 ? -8.595 -3.745 5.121 1.00 96.50 103 LYS A O 1
ATOM 788 N N . ASN A 1 104 ? -7.486 -5.326 6.256 1.00 96.50 104 ASN A N 1
ATOM 789 C CA . ASN A 1 104 ? -8.418 -6.420 5.941 1.00 96.50 104 ASN A CA 1
ATOM 790 C C . ASN A 1 104 ? -9.879 -6.138 6.329 1.00 96.50 104 ASN A C 1
ATOM 792 O O . ASN A 1 104 ? -10.786 -6.760 5.787 1.00 96.50 104 ASN A O 1
ATOM 796 N N . SER A 1 105 ? -10.112 -5.216 7.263 1.00 94.38 105 SER A N 1
ATOM 797 C CA . SER A 1 105 ? -11.451 -4.788 7.671 1.00 94.38 105 SER A CA 1
ATOM 798 C C . SER A 1 105 ? -12.148 -3.874 6.655 1.00 94.38 105 SER A C 1
ATOM 800 O O . SER A 1 105 ? -13.331 -3.588 6.821 1.00 94.38 105 SER A O 1
ATOM 802 N N . ILE A 1 106 ? -11.436 -3.383 5.637 1.00 93.75 106 ILE A N 1
ATOM 803 C CA . ILE A 1 106 ? -11.971 -2.482 4.613 1.00 93.75 106 ILE A CA 1
ATOM 804 C C . ILE A 1 106 ? -12.311 -3.294 3.368 1.00 93.75 106 ILE A C 1
ATOM 806 O O . ILE A 1 106 ? -11.447 -3.920 2.756 1.00 93.75 106 ILE A O 1
ATOM 810 N N . MET A 1 107 ? -13.583 -3.252 2.974 1.00 93.88 107 MET A N 1
ATOM 811 C CA . MET A 1 107 ? -14.026 -3.821 1.706 1.00 93.88 107 MET A CA 1
ATOM 812 C C . MET A 1 107 ? -13.630 -2.899 0.554 1.00 93.88 107 MET A C 1
ATOM 814 O O . MET A 1 107 ? -13.864 -1.693 0.605 1.00 93.88 107 MET A O 1
ATOM 818 N N . PHE A 1 108 ? -13.055 -3.472 -0.499 1.00 93.88 108 PHE A N 1
ATOM 819 C CA . PHE A 1 108 ? -12.656 -2.739 -1.694 1.00 93.88 108 PHE A CA 1
ATOM 820 C C . PHE A 1 108 ? -12.869 -3.590 -2.949 1.00 93.88 108 PHE A C 1
ATOM 822 O O . PHE A 1 108 ? -12.963 -4.816 -2.885 1.00 93.88 1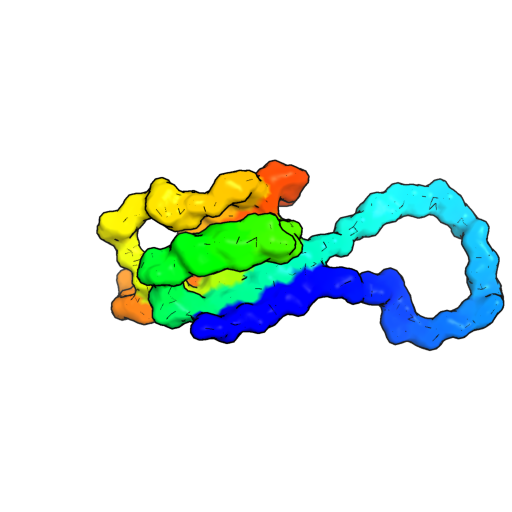08 PHE A O 1
ATOM 829 N N . LYS A 1 109 ? -12.914 -2.922 -4.102 1.00 93.69 109 LYS A N 1
ATOM 830 C CA . LYS A 1 109 ? -12.910 -3.548 -5.425 1.00 93.69 109 LYS A CA 1
ATOM 831 C C . LYS A 1 109 ? -11.801 -2.910 -6.252 1.00 93.69 109 LYS A C 1
ATOM 833 O O . LYS A 1 109 ? -11.809 -1.698 -6.450 1.00 93.69 109 LYS A O 1
ATOM 838 N N . ALA A 1 110 ? -10.858 -3.714 -6.735 1.00 90.38 110 ALA A N 1
ATOM 839 C CA . ALA A 1 110 ? -9.893 -3.251 -7.724 1.00 90.38 110 ALA A CA 1
ATOM 840 C C . ALA A 1 110 ? -10.601 -3.085 -9.079 1.00 90.38 110 ALA A C 1
ATOM 842 O O . ALA A 1 110 ? -11.242 -4.018 -9.561 1.00 90.38 110 ALA A O 1
ATOM 843 N N . LEU A 1 111 ? -10.508 -1.894 -9.671 1.00 89.50 111 LEU A N 1
ATOM 844 C CA . LEU A 1 111 ? -11.110 -1.577 -10.970 1.00 89.50 111 LEU A CA 1
ATOM 845 C C . LEU A 1 111 ? -10.125 -1.907 -12.092 1.00 89.50 111 LEU A C 1
ATOM 847 O O . LEU A 1 111 ? -9.483 -1.027 -12.664 1.00 89.50 111 LEU A O 1
ATOM 851 N N . THR A 1 112 ? -9.944 -3.203 -12.347 1.00 83.75 112 THR A N 1
ATOM 852 C CA . THR A 1 112 ? -8.984 -3.692 -13.345 1.00 83.75 112 THR A CA 1
ATOM 853 C C . THR A 1 112 ? -9.373 -3.353 -14.781 1.00 83.75 112 THR A C 1
ATOM 855 O O . THR A 1 112 ? -8.527 -3.314 -15.665 1.00 83.75 112 THR A O 1
ATOM 858 N N . ASP A 1 113 ? -10.657 -3.097 -15.000 1.00 84.88 113 ASP A N 1
ATOM 859 C CA . ASP A 1 113 ? -11.283 -2.683 -16.252 1.00 84.88 113 ASP A CA 1
ATOM 860 C C . ASP A 1 113 ? -10.866 -1.279 -16.714 1.00 84.88 113 ASP A C 1
ATOM 862 O O . ASP A 1 113 ? -10.915 -0.993 -17.906 1.00 84.88 113 ASP A O 1
ATOM 866 N N . LEU A 1 114 ? -10.399 -0.426 -15.798 1.00 80.56 114 LEU A N 1
ATOM 867 C CA . LEU A 1 114 ? -9.886 0.911 -16.118 1.00 80.56 114 LEU A CA 1
ATOM 868 C C . LEU A 1 114 ? -8.375 0.927 -16.408 1.00 80.56 114 LEU A C 1
ATOM 870 O O . LEU A 1 114 ? -7.796 1.992 -16.640 1.00 80.56 114 LEU A O 1
ATOM 874 N N . PHE A 1 115 ? -7.702 -0.227 -16.375 1.00 74.38 115 PHE A N 1
ATOM 875 C CA . PHE A 1 115 ? -6.272 -0.303 -16.654 1.00 74.38 115 PHE A CA 1
ATOM 876 C C . PHE A 1 115 ? -6.000 -0.286 -18.158 1.00 74.38 115 PHE A C 1
ATOM 878 O O . PHE A 1 115 ? -6.003 -1.314 -18.827 1.00 74.38 115 PHE A O 1
ATOM 885 N N . HIS A 1 116 ? -5.689 0.897 -18.677 1.00 69.38 116 HIS A N 1
ATOM 886 C CA . HIS A 1 116 ? -5.137 1.055 -20.017 1.00 69.38 116 HIS A CA 1
ATOM 887 C C . HIS A 1 116 ? -3.606 0.993 -19.969 1.00 69.38 116 HIS A C 1
ATOM 889 O O . HIS A 1 116 ? -2.962 1.788 -19.284 1.00 69.38 116 HIS A O 1
ATOM 895 N N . GLN A 1 117 ? -3.027 0.042 -20.702 1.00 59.31 117 GLN A N 1
ATOM 896 C CA . GLN A 1 117 ? -1.579 -0.185 -20.777 1.00 59.31 117 GLN A CA 1
ATOM 897 C C . GLN A 1 117 ? -0.827 0.958 -21.489 1.00 59.31 117 GLN A C 1
ATOM 899 O O . GLN A 1 117 ? 0.379 1.094 -21.325 1.00 59.31 117 GLN A O 1
ATOM 904 N N . GLU A 1 118 ? -1.536 1.807 -22.238 1.00 59.12 118 GLU A N 1
ATOM 905 C CA . GLU A 1 118 ? -0.956 2.910 -23.018 1.00 59.12 118 GLU A CA 1
ATOM 906 C C . GLU A 1 118 ? -0.577 4.154 -22.189 1.00 59.12 118 GLU A C 1
ATOM 908 O O . GLU A 1 118 ? 0.122 5.026 -22.696 1.00 59.12 118 GLU A O 1
ATOM 913 N N . PHE A 1 119 ? -1.000 4.251 -20.922 1.00 55.78 119 PHE A N 1
ATOM 914 C CA . PHE A 1 119 ? -0.752 5.423 -20.061 1.00 55.78 119 PHE A CA 1
ATOM 915 C C . PHE A 1 119 ? 0.276 5.168 -18.939 1.00 55.78 119 PHE A C 1
ATOM 917 O O . PHE A 1 119 ? 0.159 5.744 -17.854 1.00 55.78 119 PHE A O 1
ATOM 924 N N . GLU A 1 120 ? 1.257 4.288 -19.159 1.00 51.81 120 GLU A N 1
ATOM 925 C CA . GLU A 1 120 ? 2.260 3.880 -18.149 1.00 51.81 120 GLU A CA 1
ATOM 926 C C . GLU A 1 120 ? 3.634 4.582 -18.260 1.00 51.81 120 GLU A C 1
ATOM 928 O O . GLU A 1 120 ? 4.072 4.867 -19.393 1.00 51.81 120 GLU A O 1
#

pLDDT: mean 81.77, std 15.61, range [49.53, 97.38]

Radius of gyration: 18.33 Å; chains: 1; bounding box: 47×42×41 Å

Foldseek 3Di:
DDKDKDWDDPPDPDPPDPDDDDDDPPPPVDDTFIEIEDECLACLVCLVVVLVVCVVVVGQKYKYKFNLDDPPDPVVSNDRPQWDKDWDDQPDDSTITMMMTGGPVDDDDDPVVPDDNVPD

Organism: Paramuricea clavata (NCBI:txid317549)

Secondary structure (DSSP, 8-state):
-EEEEE----S--S---TT---------------EEEEE-SSSGGGHHHHHHHHHHH--SEEEEE-----TTS-HHHH--TTEEEEEE--SSSSS--EEEEEETTS-----GGG--GGG-